Protein AF-A0A919K7B3-F1 (afdb_monomer_lite)

Structure (mmCIF, N/CA/C/O backbone):
data_AF-A0A919K7B3-F1
#
_entry.id   AF-A0A919K7B3-F1
#
loop_
_atom_site.group_PDB
_atom_site.id
_atom_site.type_symbol
_atom_site.label_atom_id
_atom_site.label_alt_id
_atom_site.label_comp_id
_atom_site.label_asym_id
_atom_site.label_entity_id
_atom_site.label_seq_id
_atom_site.pdbx_PDB_ins_code
_atom_site.Cartn_x
_atom_site.Cartn_y
_atom_site.Cartn_z
_atom_site.occupancy
_atom_site.B_iso_or_equiv
_atom_site.auth_seq_id
_atom_site.auth_comp_id
_atom_site.auth_asym_id
_atom_site.auth_atom_id
_atom_site.pdbx_PDB_model_num
ATOM 1 N N . MET A 1 1 ? 78.708 36.510 -20.361 1.00 40.88 1 MET A N 1
ATOM 2 C CA . MET A 1 1 ? 78.009 37.624 -19.677 1.00 40.88 1 MET A CA 1
ATOM 3 C C . MET A 1 1 ? 76.515 37.441 -19.948 1.00 40.88 1 MET A C 1
ATOM 5 O O . MET A 1 1 ? 76.192 37.195 -21.097 1.00 40.88 1 MET A O 1
ATOM 9 N N . GLN A 1 2 ? 75.713 37.100 -18.925 1.00 41.56 2 GLN A N 1
ATOM 10 C CA . GLN A 1 2 ? 74.780 38.003 -18.194 1.00 41.56 2 GLN A CA 1
ATOM 11 C C . GLN A 1 2 ? 73.689 38.627 -19.090 1.00 41.56 2 GLN A C 1
ATOM 13 O O . GLN A 1 2 ? 74.030 39.105 -20.158 1.00 41.56 2 GLN A O 1
ATOM 18 N N . GLN A 1 3 ? 72.416 38.822 -18.726 1.00 38.31 3 GLN A N 1
ATOM 19 C CA . GLN A 1 3 ? 71.429 38.284 -17.773 1.00 38.31 3 GLN A CA 1
ATOM 20 C C . GLN A 1 3 ? 70.134 39.107 -18.049 1.00 38.31 3 GLN A C 1
ATOM 22 O O . GLN A 1 3 ? 70.239 40.317 -18.228 1.00 38.31 3 GLN A O 1
ATOM 27 N N . GLY A 1 4 ? 68.943 38.486 -18.005 1.00 38.19 4 GLY A N 1
ATOM 28 C CA . GLY A 1 4 ? 67.636 39.127 -17.707 1.00 38.19 4 GLY A CA 1
ATOM 29 C C . GLY A 1 4 ? 66.794 39.712 -18.870 1.00 38.19 4 GLY A C 1
ATOM 30 O O . GLY A 1 4 ? 67.357 39.963 -19.933 1.00 38.19 4 GLY A O 1
ATOM 31 N N . PRO A 1 5 ? 65.470 39.993 -18.685 1.00 51.78 5 PRO A N 1
ATOM 32 C CA . PRO A 1 5 ? 64.662 39.870 -17.453 1.00 51.78 5 PRO A CA 1
ATOM 33 C C . PRO A 1 5 ? 63.239 39.228 -17.568 1.00 51.78 5 PRO A C 1
ATOM 35 O O . PRO A 1 5 ? 62.550 39.312 -18.577 1.00 51.78 5 PRO A O 1
ATOM 38 N N . SER A 1 6 ? 62.808 38.655 -16.434 1.00 47.25 6 SER A N 1
ATOM 39 C CA . SER A 1 6 ? 61.529 38.798 -15.689 1.00 47.25 6 SER A CA 1
ATOM 40 C C . SER A 1 6 ? 60.127 38.741 -16.335 1.00 47.25 6 SER A C 1
ATOM 42 O O . SER A 1 6 ? 59.770 39.593 -17.143 1.00 47.25 6 SER A O 1
ATOM 44 N N . LYS A 1 7 ? 59.274 37.874 -15.741 1.00 47.97 7 LYS A N 1
ATOM 45 C CA . LYS A 1 7 ? 57.832 37.991 -15.339 1.00 47.97 7 LYS A CA 1
ATOM 46 C C . LYS A 1 7 ? 57.192 36.591 -15.463 1.00 47.97 7 LYS A C 1
ATOM 48 O O . LYS A 1 7 ? 57.421 35.926 -16.454 1.00 47.97 7 LYS A O 1
ATOM 53 N N . GLY A 1 8 ? 56.386 36.026 -14.569 1.00 37.88 8 GLY A N 1
ATOM 54 C CA . GLY A 1 8 ? 55.745 36.451 -13.334 1.00 37.88 8 GLY A CA 1
ATOM 55 C C . GLY A 1 8 ? 54.476 35.594 -13.143 1.00 37.88 8 GLY A C 1
ATOM 56 O O . GLY A 1 8 ? 53.734 35.406 -14.096 1.00 37.88 8 GLY A O 1
ATOM 57 N N . ARG A 1 9 ? 54.226 35.161 -11.898 1.00 37.16 9 ARG A N 1
ATOM 58 C CA . ARG A 1 9 ? 52.914 34.853 -11.281 1.00 37.16 9 ARG A CA 1
ATOM 59 C C . ARG A 1 9 ? 52.094 33.597 -11.667 1.00 37.16 9 ARG A C 1
ATOM 61 O O . ARG A 1 9 ? 51.521 33.495 -12.738 1.00 37.16 9 ARG A O 1
ATOM 68 N N . SER A 1 10 ? 51.878 32.799 -10.612 1.00 41.25 10 SER A N 1
ATOM 69 C CA . SER A 1 10 ? 50.569 32.372 -10.072 1.00 41.25 10 SER A CA 1
ATOM 70 C C . SER A 1 10 ? 49.738 31.333 -10.825 1.00 41.25 10 SER A C 1
ATOM 72 O O . SER A 1 10 ? 49.188 31.604 -11.884 1.00 41.25 10 SER A O 1
ATOM 74 N N . GLY A 1 11 ? 49.467 30.205 -10.159 1.00 38.62 11 GLY A N 1
ATOM 75 C CA . GLY A 1 11 ? 48.352 29.341 -10.544 1.00 38.62 11 GLY A CA 1
ATOM 76 C C . GLY A 1 11 ? 48.370 27.962 -9.903 1.00 38.62 11 GLY A C 1
ATOM 77 O O . GLY A 1 11 ? 48.447 26.966 -10.612 1.00 38.62 11 GLY A O 1
ATOM 78 N N . GLY A 1 12 ? 48.289 27.890 -8.572 1.00 43.59 12 GLY A N 1
ATOM 79 C CA . GLY A 1 12 ? 47.953 26.642 -7.893 1.00 43.59 12 GLY A CA 1
ATOM 80 C C . GLY A 1 12 ? 46.571 26.166 -8.345 1.00 43.59 12 GLY A C 1
ATOM 81 O O . GLY A 1 12 ? 45.570 26.827 -8.079 1.00 43.59 12 GLY A O 1
ATOM 82 N N . ARG A 1 13 ? 46.514 25.029 -9.040 1.00 44.53 13 ARG A N 1
ATOM 83 C CA . ARG A 1 13 ? 45.272 24.299 -9.303 1.00 44.53 13 ARG A CA 1
ATOM 84 C C . ARG A 1 13 ? 45.165 23.150 -8.313 1.00 44.53 13 ARG A C 1
ATOM 86 O O . ARG A 1 13 ? 45.578 22.031 -8.589 1.00 44.53 13 ARG A O 1
ATOM 93 N N . ALA A 1 14 ? 44.575 23.451 -7.162 1.00 48.09 14 ALA A N 1
ATOM 94 C CA . ALA A 1 14 ? 43.790 22.467 -6.441 1.00 48.09 14 ALA A CA 1
ATOM 95 C C . ALA A 1 14 ? 42.509 22.247 -7.254 1.00 48.09 14 ALA A C 1
ATOM 97 O O . ALA A 1 14 ? 41.650 23.124 -7.305 1.00 48.09 14 ALA A O 1
ATOM 98 N N . HIS A 1 15 ? 42.394 21.105 -7.926 1.00 42.53 15 HIS A N 1
ATOM 99 C CA . HIS A 1 15 ? 41.097 20.620 -8.377 1.00 42.53 15 HIS A CA 1
ATOM 100 C C . HIS A 1 15 ? 40.715 19.457 -7.475 1.00 42.53 15 HIS A C 1
ATOM 102 O O . HIS A 1 15 ? 41.150 18.324 -7.656 1.00 42.53 15 HIS A O 1
ATOM 108 N N . GLY A 1 16 ? 39.935 19.798 -6.448 1.00 47.09 16 GLY A N 1
ATOM 109 C CA . GLY A 1 16 ? 39.172 18.839 -5.676 1.00 47.09 16 GLY A CA 1
ATOM 110 C C . GLY A 1 16 ? 38.172 18.162 -6.600 1.00 47.09 16 GLY A C 1
ATOM 111 O O . GLY A 1 16 ? 37.228 18.784 -7.085 1.00 47.09 16 GLY A O 1
ATOM 112 N N . GLU A 1 17 ? 38.390 16.880 -6.837 1.00 43.09 17 GLU A N 1
ATOM 113 C CA . GLU A 1 17 ? 37.439 16.018 -7.515 1.00 43.09 17 GLU A CA 1
ATOM 114 C C . GLU A 1 17 ? 36.476 15.457 -6.459 1.00 43.09 17 GLU A C 1
ATOM 116 O O . GLU A 1 17 ? 36.575 14.323 -5.997 1.00 43.09 17 GLU A O 1
ATOM 121 N N . MET A 1 18 ? 35.543 16.304 -6.011 1.00 48.19 18 MET A N 1
ATOM 122 C CA . MET A 1 18 ? 34.370 15.860 -5.257 1.00 48.19 18 MET A CA 1
ATOM 123 C C . MET A 1 18 ? 33.391 15.209 -6.238 1.00 48.19 18 MET A C 1
ATOM 125 O O . MET A 1 18 ? 32.455 15.841 -6.731 1.00 48.19 18 MET A O 1
ATOM 129 N N . SER A 1 19 ? 33.633 13.938 -6.550 1.00 46.91 19 SER A N 1
ATOM 130 C CA . SER A 1 19 ? 32.758 13.142 -7.406 1.00 46.91 19 SER A CA 1
ATOM 131 C C . SER A 1 19 ? 31.456 12.782 -6.671 1.00 46.91 19 SER A C 1
ATOM 133 O O . SER A 1 19 ? 31.396 11.888 -5.833 1.00 46.91 19 SER A O 1
ATOM 135 N N . ASN A 1 20 ? 30.406 13.536 -7.009 1.00 44.25 20 ASN A N 1
ATOM 136 C CA . ASN A 1 20 ? 29.007 13.114 -7.140 1.00 44.25 20 ASN A CA 1
ATOM 137 C C . ASN A 1 20 ? 28.289 12.473 -5.940 1.00 44.25 20 ASN A C 1
ATOM 139 O O . ASN A 1 20 ? 27.697 11.399 -6.037 1.00 44.25 20 ASN A O 1
ATOM 143 N N . ASN A 1 21 ? 28.143 13.244 -4.861 1.00 47.88 21 ASN A N 1
ATOM 144 C CA . ASN A 1 21 ? 27.090 13.024 -3.867 1.00 47.88 21 ASN A CA 1
ATOM 145 C C . ASN A 1 21 ? 25.762 13.709 -4.279 1.00 47.88 21 ASN A C 1
ATOM 147 O O . ASN A 1 21 ? 25.389 14.748 -3.734 1.00 47.88 21 ASN A O 1
ATOM 151 N N . ARG A 1 22 ? 25.045 13.175 -5.282 1.00 49.06 22 ARG A N 1
ATOM 152 C CA . ARG A 1 22 ? 23.691 13.653 -5.657 1.00 49.06 22 ARG A CA 1
ATOM 153 C C . ARG A 1 22 ? 22.737 12.520 -6.042 1.00 49.06 22 ARG A C 1
ATOM 155 O O . ARG A 1 22 ? 22.184 12.493 -7.135 1.00 49.06 22 ARG A O 1
ATOM 162 N N . ARG A 1 23 ? 22.455 11.626 -5.097 1.00 50.31 23 ARG A N 1
ATOM 163 C CA . ARG A 1 23 ? 21.133 10.984 -5.014 1.00 50.31 23 ARG A CA 1
ATOM 164 C C . ARG A 1 23 ? 20.356 11.698 -3.915 1.00 50.31 23 ARG A C 1
ATOM 166 O O . ARG A 1 23 ? 20.293 11.222 -2.791 1.00 50.31 23 ARG A O 1
ATOM 173 N N . ARG A 1 24 ? 19.841 12.895 -4.216 1.00 49.19 24 ARG A N 1
ATOM 174 C CA . ARG A 1 24 ? 18.899 13.572 -3.315 1.00 49.19 24 ARG A CA 1
ATOM 175 C C . ARG A 1 24 ? 17.676 12.666 -3.185 1.00 49.19 24 ARG A C 1
ATOM 177 O O . ARG A 1 24 ? 17.024 12.381 -4.184 1.00 49.19 24 ARG A O 1
ATOM 184 N N . SER A 1 25 ? 17.407 12.181 -1.979 1.00 50.59 25 SER A N 1
ATOM 185 C CA . SER A 1 25 ? 16.222 11.391 -1.660 1.00 50.59 25 SER A CA 1
ATOM 186 C C . SER A 1 25 ? 14.976 12.223 -1.975 1.00 50.59 25 SER A C 1
ATOM 188 O O . SER A 1 25 ? 14.651 13.161 -1.252 1.00 50.59 25 SER A O 1
ATOM 190 N N . HIS A 1 26 ? 14.289 11.910 -3.076 1.00 52.28 26 HIS A N 1
ATOM 191 C CA . HIS A 1 26 ? 13.095 12.634 -3.535 1.00 52.28 26 HIS A CA 1
ATOM 192 C C . HIS A 1 26 ? 11.878 12.461 -2.605 1.00 52.28 26 HIS A C 1
ATOM 194 O O . HIS A 1 26 ? 10.833 13.054 -2.852 1.00 52.28 26 HIS A O 1
ATOM 200 N N . ALA A 1 27 ? 11.999 11.678 -1.529 1.00 57.03 27 ALA A N 1
ATOM 201 C CA . ALA A 1 27 ? 10.929 11.447 -0.564 1.00 57.03 27 ALA A CA 1
ATOM 202 C C . ALA A 1 27 ? 10.580 12.663 0.312 1.00 57.03 27 ALA A C 1
ATOM 204 O O . ALA A 1 27 ? 9.464 12.730 0.812 1.00 57.03 27 ALA A O 1
ATOM 205 N N . TRP A 1 28 ? 11.482 13.641 0.471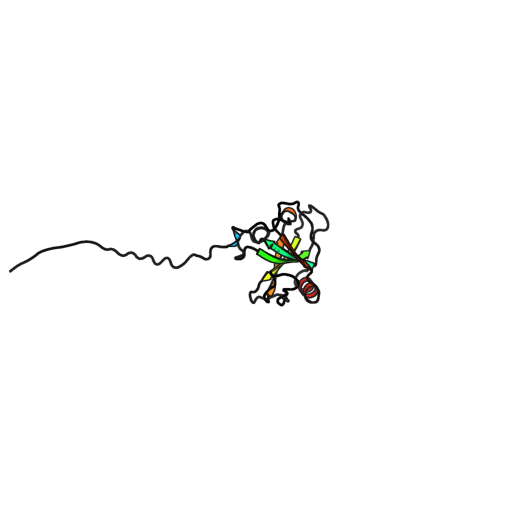 1.00 53.12 28 TRP A N 1
ATOM 206 C CA . TRP A 1 28 ? 11.254 14.802 1.351 1.00 53.12 28 TRP A CA 1
ATOM 207 C C . TRP A 1 28 ? 10.205 15.800 0.836 1.00 53.12 28 TRP A C 1
ATOM 209 O O . TRP A 1 28 ? 9.784 16.676 1.582 1.00 53.12 28 TRP A O 1
ATOM 219 N N . LEU A 1 29 ? 9.772 15.672 -0.421 1.00 59.69 29 LEU A N 1
ATOM 220 C CA . LEU A 1 29 ? 8.757 16.529 -1.039 1.00 59.69 29 LEU A CA 1
ATOM 221 C C . LEU A 1 29 ? 7.585 15.687 -1.548 1.00 59.69 29 LEU A C 1
ATOM 223 O O . LEU A 1 29 ? 7.192 15.788 -2.710 1.00 59.69 29 LEU A O 1
ATOM 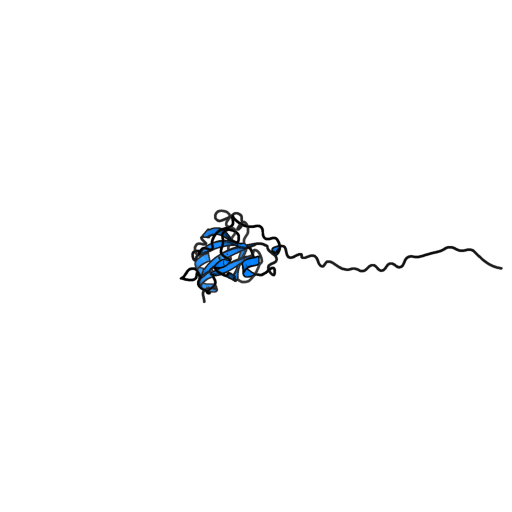227 N N . ALA A 1 30 ? 7.059 14.798 -0.708 1.00 65.06 30 ALA A N 1
ATOM 228 C CA . ALA A 1 30 ? 5.840 14.090 -1.057 1.00 65.06 30 ALA A CA 1
ATOM 229 C C . ALA A 1 30 ? 4.687 15.091 -1.228 1.00 65.06 30 ALA A C 1
ATOM 231 O O . ALA A 1 30 ? 4.353 15.838 -0.311 1.00 65.06 30 ALA A O 1
ATOM 232 N N . THR A 1 31 ? 4.097 15.118 -2.420 1.00 75.88 31 THR A N 1
ATOM 233 C CA . THR A 1 31 ? 2.892 15.902 -2.694 1.00 75.88 31 THR A CA 1
ATOM 234 C C . THR A 1 31 ? 1.697 15.247 -2.005 1.00 75.88 31 THR A C 1
ATOM 236 O O . THR A 1 31 ? 1.550 14.022 -2.076 1.00 75.88 31 THR A O 1
ATOM 239 N N . ALA A 1 32 ? 0.850 16.059 -1.367 1.00 78.50 32 ALA A N 1
ATOM 240 C CA . ALA A 1 32 ? -0.416 15.601 -0.805 1.00 78.50 32 ALA A CA 1
ATOM 241 C C . ALA A 1 32 ? -1.246 14.883 -1.881 1.00 78.50 32 ALA A C 1
ATOM 243 O O . ALA A 1 32 ? -1.291 15.308 -3.037 1.00 78.50 32 ALA A O 1
ATOM 244 N N . LYS A 1 33 ? -1.863 13.762 -1.507 1.00 85.50 33 LYS A N 1
ATOM 245 C CA . LYS A 1 33 ? -2.628 12.910 -2.430 1.00 85.50 33 LYS A CA 1
ATOM 246 C C . LYS A 1 33 ? -4.101 13.283 -2.548 1.00 85.50 33 LYS A C 1
ATOM 248 O O . LYS A 1 33 ? -4.737 12.915 -3.530 1.00 85.50 33 LYS A O 1
ATOM 253 N N . GLY A 1 34 ? -4.614 14.009 -1.569 1.00 80.31 34 GLY A N 1
ATOM 254 C CA . GLY A 1 34 ? -5.984 14.484 -1.487 1.00 80.31 34 GLY A CA 1
ATOM 255 C C . GLY A 1 34 ? -6.075 15.630 -0.489 1.00 80.31 34 GLY A C 1
ATOM 256 O O . GLY A 1 34 ? -5.068 16.014 0.113 1.00 80.31 34 GLY A O 1
ATOM 257 N N . GLU A 1 35 ? -7.282 16.161 -0.325 1.00 83.62 35 GLU A N 1
ATOM 258 C CA . GLU A 1 35 ? -7.557 17.189 0.675 1.00 83.62 35 GLU A CA 1
ATOM 259 C C . GLU A 1 35 ? -7.261 16.670 2.093 1.00 83.62 35 GLU A C 1
ATOM 261 O O . GLU A 1 35 ? -7.431 15.470 2.357 1.00 83.62 35 GLU A O 1
ATOM 266 N N . PRO A 1 36 ? -6.841 17.548 3.018 1.00 89.06 36 PRO A N 1
ATOM 267 C CA . PRO A 1 36 ? -6.734 17.198 4.426 1.00 89.06 36 PRO A CA 1
ATOM 268 C C . PRO A 1 36 ? -8.049 16.595 4.926 1.00 89.06 36 PRO A C 1
ATOM 270 O O . PRO A 1 36 ? -9.134 17.112 4.659 1.00 89.06 36 PRO A O 1
ATOM 273 N N . GLY A 1 37 ? -7.954 15.489 5.656 1.00 91.06 37 GLY A N 1
ATOM 274 C CA . GLY A 1 37 ? -9.122 14.746 6.112 1.00 91.06 37 GLY A CA 1
ATOM 275 C C . GLY A 1 37 ? -8.821 13.893 7.332 1.00 91.06 37 GLY A C 1
ATOM 276 O O . GLY A 1 37 ? -7.662 13.695 7.708 1.00 91.06 37 GLY A O 1
ATOM 277 N N . GLU A 1 38 ? -9.881 13.394 7.959 1.00 93.25 38 GLU A N 1
ATOM 278 C CA . GLU A 1 38 ? -9.768 12.545 9.141 1.00 93.25 38 GLU A CA 1
ATOM 279 C C . GLU A 1 38 ? -9.131 11.181 8.805 1.00 93.25 38 GLU A C 1
ATOM 281 O O . GLU A 1 38 ? -9.266 10.685 7.678 1.00 93.25 38 GLU A O 1
ATOM 286 N N . PRO A 1 39 ? -8.422 10.558 9.767 1.00 94.56 39 PRO A N 1
ATOM 287 C CA . PRO A 1 39 ? -8.000 9.168 9.650 1.00 94.56 39 PRO A CA 1
ATOM 288 C C . PRO A 1 39 ? -9.175 8.232 9.382 1.00 94.56 39 PRO A C 1
ATOM 290 O O . PRO A 1 39 ? -10.259 8.406 9.935 1.00 94.56 39 PRO A O 1
ATOM 293 N N . PHE A 1 40 ? -8.935 7.190 8.593 1.00 95.06 40 PHE A N 1
ATOM 294 C CA . PHE A 1 40 ? -9.926 6.148 8.334 1.00 95.06 40 PHE A CA 1
ATOM 295 C C . PHE A 1 40 ? -9.277 4.764 8.325 1.00 95.06 40 PHE A C 1
ATOM 297 O O . PHE A 1 40 ? -8.067 4.629 8.149 1.00 95.06 40 PHE A O 1
ATOM 304 N N . LEU A 1 41 ? -10.090 3.719 8.491 1.00 96.12 41 LEU A N 1
ATOM 305 C CA . LEU A 1 41 ? -9.627 2.337 8.380 1.00 96.12 41 LEU A CA 1
ATOM 306 C C . LEU A 1 41 ? -9.866 1.809 6.956 1.00 96.12 41 LEU A C 1
ATOM 308 O O . LEU A 1 41 ? -11.005 1.858 6.480 1.00 96.12 41 LEU A O 1
ATOM 312 N N . PRO A 1 42 ? -8.826 1.317 6.258 1.00 97.31 42 PRO A N 1
ATOM 313 C CA . PRO A 1 42 ? -8.995 0.656 4.968 1.00 97.31 42 PRO A CA 1
ATOM 314 C C . PRO A 1 42 ? -9.566 -0.760 5.144 1.00 97.31 42 PRO A C 1
ATOM 316 O O . PRO A 1 42 ? -9.783 -1.229 6.261 1.00 97.31 42 PRO A O 1
ATOM 319 N N . LYS A 1 43 ? -9.778 -1.477 4.037 1.00 97.81 43 LYS A N 1
ATOM 320 C CA . LYS A 1 43 ? -10.091 -2.914 4.046 1.00 97.81 43 LYS A CA 1
ATOM 321 C C . LYS A 1 43 ? -8.895 -3.744 3.588 1.00 97.81 43 LYS A C 1
ATOM 323 O O . LYS A 1 43 ? -8.119 -3.323 2.731 1.00 97.81 43 LYS A O 1
ATOM 328 N N . VAL A 1 44 ? -8.779 -4.960 4.120 1.00 97.88 44 VAL A N 1
ATOM 329 C CA . VAL A 1 44 ? -7.811 -5.954 3.631 1.00 97.88 44 VAL A CA 1
ATOM 330 C C . VAL A 1 44 ? -8.038 -6.206 2.137 1.00 97.88 44 VAL A C 1
ATOM 332 O O . VAL A 1 44 ? -9.174 -6.323 1.680 1.00 97.88 44 VAL A O 1
ATOM 335 N N . GLY A 1 45 ? -6.947 -6.258 1.376 1.00 98.19 45 GLY A N 1
ATOM 336 C CA . GLY A 1 45 ? -6.943 -6.407 -0.077 1.00 98.19 45 GLY A CA 1
ATOM 337 C C . GLY A 1 45 ? -7.066 -5.097 -0.854 1.00 98.19 45 GLY A C 1
ATOM 338 O O . GLY A 1 45 ? -6.824 -5.087 -2.061 1.00 98.19 45 GLY A O 1
ATOM 339 N N . GLU A 1 46 ? -7.382 -3.970 -0.211 1.00 98.56 46 GLU A N 1
ATOM 340 C CA . GLU A 1 46 ? -7.378 -2.683 -0.904 1.00 98.56 46 GLU A CA 1
ATOM 341 C C . GLU A 1 46 ? -5.956 -2.229 -1.245 1.00 98.56 46 GLU A C 1
ATOM 343 O O . GLU A 1 46 ? -5.016 -2.359 -0.458 1.00 98.56 46 GLU A O 1
ATOM 348 N N . LEU A 1 47 ? -5.816 -1.679 -2.450 1.00 98.12 47 LEU A N 1
ATOM 349 C CA . LEU A 1 47 ? -4.580 -1.121 -2.973 1.00 98.12 47 LEU A CA 1
ATOM 350 C C . LEU A 1 47 ? -4.601 0.393 -2.869 1.00 98.12 47 LEU A C 1
ATOM 352 O O . LEU A 1 47 ? -5.553 1.048 -3.297 1.00 98.12 47 LEU A O 1
ATOM 356 N N . TYR A 1 48 ? -3.492 0.944 -2.397 1.00 98.44 48 TYR A N 1
ATOM 357 C CA . TYR A 1 48 ? -3.289 2.375 -2.259 1.00 98.44 48 TYR A CA 1
ATOM 358 C C . TYR A 1 48 ? -1.953 2.794 -2.852 1.00 98.44 48 TYR A C 1
ATOM 360 O O . TYR A 1 48 ? -0.976 2.055 -2.801 1.00 98.44 48 TYR A O 1
ATOM 368 N N . LEU A 1 49 ? -1.888 4.011 -3.381 1.00 97.50 49 LEU A N 1
ATOM 369 C CA . LEU A 1 49 ? -0.637 4.729 -3.543 1.00 97.50 49 LEU A CA 1
ATOM 370 C C . LEU A 1 49 ? -0.364 5.441 -2.222 1.00 97.50 49 LEU A C 1
ATOM 372 O O . LEU A 1 49 ? -1.094 6.360 -1.859 1.00 97.50 49 LEU A O 1
ATOM 376 N N . ILE A 1 50 ? 0.680 5.020 -1.520 1.00 97.12 50 ILE A N 1
ATOM 377 C CA . ILE A 1 50 ? 0.998 5.438 -0.155 1.00 97.12 50 ILE A CA 1
ATOM 378 C C . ILE A 1 50 ? 2.222 6.342 -0.207 1.00 97.12 50 ILE A C 1
ATOM 380 O O . ILE A 1 50 ? 3.226 5.994 -0.835 1.00 97.12 50 ILE A O 1
ATOM 384 N N . THR A 1 51 ? 2.147 7.510 0.419 1.00 95.88 51 THR A N 1
ATOM 385 C CA . THR A 1 51 ? 3.307 8.382 0.605 1.00 95.88 51 THR A CA 1
ATOM 386 C C . THR A 1 51 ? 4.361 7.674 1.464 1.00 95.88 51 THR A C 1
ATOM 388 O O . THR A 1 51 ? 4.041 7.078 2.481 1.00 95.88 51 THR A O 1
ATOM 391 N N . THR A 1 52 ? 5.637 7.706 1.083 1.00 94.81 52 THR A N 1
ATOM 392 C CA . THR A 1 52 ? 6.669 6.940 1.811 1.00 94.81 52 THR A CA 1
ATOM 393 C C . THR A 1 52 ? 7.105 7.582 3.123 1.00 94.81 52 THR A C 1
ATOM 395 O O . THR A 1 52 ? 7.675 6.902 3.974 1.00 94.81 52 THR A O 1
ATOM 398 N N . THR A 1 53 ? 6.828 8.869 3.340 1.00 92.94 53 THR A N 1
ATOM 399 C CA . THR A 1 53 ? 7.194 9.555 4.589 1.00 92.94 53 THR A CA 1
A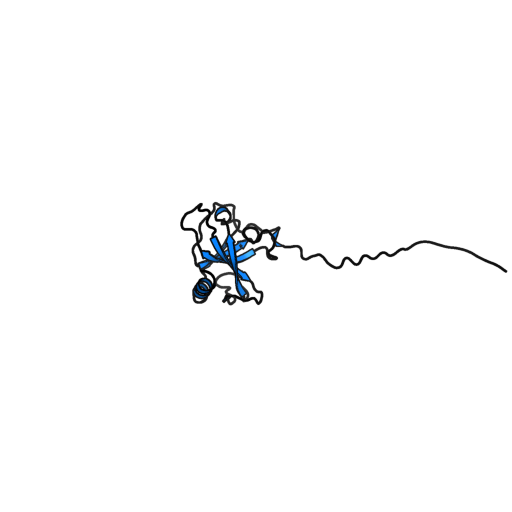TOM 400 C C . THR A 1 53 ? 6.475 8.978 5.808 1.00 92.94 53 THR A C 1
ATOM 402 O O . THR A 1 53 ? 7.058 8.997 6.885 1.00 92.94 53 THR A O 1
ATOM 405 N N . ILE A 1 54 ? 5.286 8.386 5.639 1.00 92.94 54 ILE A N 1
ATOM 406 C CA . ILE A 1 54 ? 4.495 7.808 6.739 1.00 92.94 54 ILE A CA 1
ATOM 407 C C . ILE A 1 54 ? 4.939 6.401 7.177 1.00 92.94 54 ILE A C 1
ATOM 409 O O . ILE A 1 54 ? 4.401 5.888 8.151 1.00 92.94 54 ILE A O 1
ATOM 413 N N . PHE A 1 55 ? 5.906 5.771 6.493 1.00 92.25 55 PHE A N 1
ATOM 414 C CA . PHE A 1 55 ? 6.437 4.452 6.894 1.00 92.25 55 PHE A CA 1
ATOM 415 C C . PHE A 1 55 ? 7.951 4.267 6.714 1.00 92.25 55 PHE A C 1
ATOM 417 O O . PHE A 1 55 ? 8.530 3.353 7.291 1.00 92.25 55 PHE A O 1
ATOM 424 N N . ALA A 1 56 ? 8.615 5.098 5.908 1.00 89.00 56 ALA A N 1
ATOM 425 C CA . ALA A 1 56 ? 10.051 4.998 5.640 1.00 89.00 56 ALA A CA 1
ATOM 426 C C . ALA A 1 56 ? 10.851 6.212 6.133 1.00 89.00 56 ALA A C 1
ATOM 428 O O . ALA A 1 56 ? 12.075 6.198 6.019 1.00 89.00 56 ALA A O 1
ATOM 429 N N . LEU A 1 57 ? 10.188 7.265 6.637 1.00 82.44 57 LEU A N 1
ATOM 430 C CA . LEU A 1 57 ? 10.818 8.466 7.212 1.00 82.44 57 LEU A CA 1
ATOM 431 C C . LEU A 1 57 ? 11.962 9.047 6.346 1.00 82.44 57 LEU A C 1
ATOM 433 O O . LEU A 1 57 ? 13.000 9.464 6.848 1.00 82.44 57 LEU A O 1
ATOM 437 N N . GLY A 1 58 ? 11.789 9.045 5.019 1.00 75.88 58 GLY A N 1
ATOM 438 C CA . GLY A 1 58 ? 12.767 9.590 4.065 1.00 75.88 58 GLY A CA 1
ATOM 439 C C . GLY A 1 58 ? 13.864 8.623 3.594 1.00 75.88 58 GLY A C 1
ATOM 440 O O . GLY A 1 58 ? 14.677 9.008 2.751 1.00 75.88 58 GLY A O 1
ATOM 441 N N . ASN A 1 59 ? 13.868 7.373 4.070 1.00 84.38 59 ASN A N 1
ATOM 442 C CA . ASN A 1 59 ? 14.817 6.341 3.636 1.00 84.38 59 ASN A CA 1
ATOM 443 C C . ASN A 1 59 ? 14.410 5.647 2.325 1.00 84.38 59 ASN A C 1
ATOM 445 O O . ASN A 1 59 ? 15.251 5.029 1.668 1.00 84.38 59 ASN A O 1
ATOM 449 N N . ASP A 1 60 ? 13.142 5.750 1.913 1.00 86.56 60 ASP A N 1
ATOM 450 C CA . ASP A 1 60 ? 12.719 5.255 0.601 1.00 86.56 60 ASP A CA 1
ATOM 451 C C . ASP A 1 60 ? 13.130 6.260 -0.495 1.00 86.56 60 ASP A C 1
ATOM 453 O O . ASP A 1 60 ? 12.869 7.457 -0.372 1.00 86.56 60 ASP A O 1
ATOM 457 N N . PRO A 1 61 ? 13.767 5.816 -1.594 1.00 86.31 61 PRO A N 1
ATOM 458 C CA . PRO A 1 61 ? 14.142 6.710 -2.689 1.00 86.31 61 PRO A CA 1
ATOM 459 C C . PRO A 1 61 ? 12.948 7.272 -3.485 1.00 86.31 61 PRO A C 1
ATOM 461 O O . PRO A 1 61 ? 13.114 8.252 -4.210 1.00 86.31 61 PRO A O 1
ATOM 464 N N . GLY A 1 62 ? 11.774 6.643 -3.412 1.00 87.94 62 GLY A N 1
ATOM 465 C CA . GLY A 1 62 ? 10.536 7.097 -4.037 1.00 87.94 62 GLY A CA 1
ATOM 466 C C . GLY A 1 62 ? 9.667 7.879 -3.055 1.00 87.94 62 GLY A C 1
ATOM 467 O O . GLY A 1 62 ? 9.599 7.542 -1.880 1.00 87.94 62 GLY A O 1
ATOM 468 N N . ALA A 1 63 ? 8.959 8.899 -3.542 1.00 91.12 63 ALA A N 1
ATOM 469 C CA . ALA A 1 63 ? 8.012 9.670 -2.729 1.00 91.12 63 ALA A CA 1
ATOM 470 C C . ALA A 1 63 ? 6.718 8.900 -2.418 1.00 91.12 63 ALA A C 1
ATOM 472 O O . ALA A 1 63 ? 5.981 9.240 -1.493 1.00 91.12 63 ALA A O 1
ATOM 473 N N . SER A 1 64 ? 6.395 7.871 -3.206 1.00 94.69 64 SER A N 1
ATOM 474 C CA . SER A 1 64 ? 5.219 7.031 -2.985 1.00 94.69 64 SER A CA 1
ATOM 475 C C . SER A 1 64 ? 5.415 5.617 -3.514 1.00 94.69 64 SER A C 1
ATOM 477 O O . SER A 1 64 ? 6.186 5.396 -4.452 1.00 94.69 64 SER A O 1
ATOM 479 N N . ARG A 1 65 ? 4.680 4.665 -2.938 1.00 95.88 65 ARG A N 1
ATOM 480 C CA . ARG A 1 65 ? 4.660 3.259 -3.352 1.00 95.88 65 ARG A CA 1
ATOM 481 C C . ARG A 1 65 ? 3.221 2.766 -3.467 1.00 95.88 65 ARG A C 1
ATOM 483 O O . ARG A 1 65 ? 2.428 3.065 -2.577 1.00 95.88 65 ARG A O 1
ATOM 490 N N . PRO A 1 66 ? 2.861 2.007 -4.515 1.00 97.81 66 PRO A N 1
ATOM 491 C CA . PRO A 1 66 ? 1.662 1.188 -4.457 1.00 97.81 66 PRO A CA 1
ATOM 492 C C . PRO A 1 66 ? 1.825 0.161 -3.331 1.00 97.81 66 PRO A C 1
ATOM 494 O O . PRO A 1 66 ? 2.907 -0.406 -3.188 1.00 97.81 66 PRO A O 1
ATOM 497 N N . GLY A 1 67 ? 0.791 -0.087 -2.542 1.00 98.06 67 GLY A N 1
ATOM 498 C CA . GLY A 1 67 ? 0.813 -1.076 -1.472 1.00 98.06 67 GLY A CA 1
ATOM 499 C C . GLY A 1 67 ? -0.567 -1.657 -1.229 1.00 98.06 67 GLY A C 1
ATOM 500 O O . GLY A 1 67 ? -1.567 -0.957 -1.387 1.00 98.06 67 GLY A O 1
ATOM 501 N N . VAL A 1 68 ? -0.607 -2.946 -0.901 1.00 98.56 68 VAL A N 1
ATOM 502 C CA . VAL A 1 68 ? -1.838 -3.664 -0.554 1.00 98.56 68 VAL A CA 1
ATOM 503 C C . VAL A 1 68 ? -1.941 -3.797 0.955 1.00 98.56 68 VAL A C 1
ATOM 505 O O . VAL A 1 68 ? -0.959 -4.139 1.613 1.00 98.56 68 VAL A O 1
ATOM 508 N N . VAL A 1 69 ? -3.121 -3.514 1.493 1.00 98.56 69 VAL A N 1
ATOM 509 C CA . VAL A 1 69 ? -3.430 -3.669 2.916 1.00 98.56 69 VAL A CA 1
ATOM 510 C C . VAL A 1 69 ? -3.631 -5.147 3.228 1.00 98.56 69 VAL A C 1
ATOM 512 O O . VAL A 1 69 ? -4.435 -5.808 2.571 1.00 98.56 69 VAL A O 1
ATOM 515 N N . ILE A 1 70 ? -2.924 -5.665 4.231 1.00 98.19 70 ILE A N 1
ATOM 516 C CA . ILE A 1 70 ? -3.023 -7.075 4.640 1.00 98.19 70 ILE A CA 1
ATOM 517 C C . ILE A 1 70 ? -3.539 -7.255 6.069 1.00 98.19 70 ILE A C 1
ATOM 519 O O . ILE A 1 70 ? -4.160 -8.274 6.353 1.00 98.19 70 ILE A O 1
ATOM 523 N N . VAL A 1 71 ? -3.359 -6.256 6.937 1.00 97.44 71 VAL A N 1
ATOM 524 C CA . VAL A 1 71 ? -3.894 -6.252 8.304 1.00 97.44 71 VAL A CA 1
ATOM 525 C C . VAL A 1 71 ? -4.468 -4.879 8.610 1.00 97.44 71 VAL A C 1
ATOM 527 O O . VAL A 1 71 ? -3.849 -3.851 8.326 1.00 97.44 71 VAL A O 1
ATOM 530 N N . VAL A 1 72 ? -5.660 -4.876 9.205 1.00 97.00 72 VAL A N 1
ATOM 531 C CA . VAL A 1 72 ? -6.341 -3.675 9.687 1.00 97.00 72 VAL A CA 1
ATOM 532 C C . VAL A 1 72 ? -6.733 -3.909 11.146 1.00 97.00 72 VAL A C 1
ATOM 534 O O . VAL A 1 72 ? -7.351 -4.933 11.443 1.00 97.00 72 VAL A O 1
ATOM 537 N N . PRO A 1 73 ? -6.389 -2.995 12.062 1.00 94.31 73 PRO A N 1
ATOM 538 C CA . PRO A 1 73 ? -6.839 -3.053 13.447 1.00 94.31 73 PRO A CA 1
ATOM 539 C C . PRO A 1 73 ? -8.369 -3.072 13.544 1.00 94.31 73 PRO A C 1
ATOM 541 O O . PRO A 1 73 ? -9.047 -2.356 12.811 1.00 94.31 73 PRO A O 1
ATOM 544 N N . ALA A 1 74 ? -8.911 -3.869 14.466 1.00 90.38 74 ALA A N 1
ATOM 545 C CA . ALA A 1 74 ? -10.361 -4.025 14.619 1.00 90.38 74 ALA A CA 1
ATOM 546 C C . ALA A 1 74 ? -11.063 -2.745 15.107 1.00 90.38 74 ALA A C 1
ATOM 548 O O . ALA A 1 74 ? -12.231 -2.524 14.795 1.00 90.38 74 ALA A O 1
ATOM 549 N N . GLU A 1 75 ? -10.352 -1.907 15.864 1.00 90.31 75 GLU A N 1
ATOM 550 C CA . GLU A 1 75 ? -10.906 -0.717 16.506 1.00 90.31 75 GLU A CA 1
ATOM 551 C C . GLU A 1 75 ? -10.213 0.562 16.011 1.00 90.31 75 GLU A C 1
ATOM 553 O O . GLU A 1 75 ? -8.974 0.643 16.050 1.00 90.31 75 GLU A O 1
ATOM 558 N N . PRO A 1 76 ? -10.988 1.585 15.597 1.00 87.31 76 PRO A N 1
ATOM 559 C CA . PRO A 1 76 ? -10.456 2.913 15.320 1.00 87.31 76 PRO A CA 1
ATOM 560 C C . PRO A 1 76 ? -9.739 3.493 16.544 1.00 87.31 76 PRO A C 1
ATOM 562 O O . PRO A 1 76 ? -10.260 3.452 17.656 1.00 87.31 76 PRO A O 1
ATOM 565 N N . GLY A 1 77 ? -8.547 4.055 16.344 1.00 82.88 77 GLY A N 1
ATOM 566 C CA . GLY A 1 77 ? -7.760 4.663 17.425 1.00 82.88 77 GLY A CA 1
ATOM 567 C C . GLY A 1 77 ? -6.953 3.662 18.255 1.00 82.88 77 GLY A C 1
ATOM 568 O O . GLY A 1 77 ? -6.285 4.052 19.215 1.00 82.88 77 GLY A O 1
ATOM 569 N N . SER A 1 78 ? -6.968 2.381 17.878 1.00 89.88 78 SER A N 1
ATOM 570 C CA . SER A 1 78 ? -6.054 1.395 18.445 1.00 89.88 78 SER A CA 1
ATOM 571 C C . SER A 1 78 ? -4.586 1.762 18.170 1.00 89.88 78 SER A C 1
ATOM 573 O O . SER A 1 78 ? -4.246 2.413 17.184 1.00 89.88 78 SER A O 1
ATOM 575 N N . ARG A 1 79 ? -3.687 1.320 19.055 1.00 89.75 79 ARG A N 1
ATOM 576 C CA . ARG A 1 79 ? -2.235 1.490 18.876 1.00 89.75 79 ARG A CA 1
ATOM 577 C C . ARG A 1 79 ? -1.641 0.509 17.867 1.00 89.75 79 ARG A C 1
ATOM 579 O O . ARG A 1 79 ? -0.485 0.668 17.489 1.00 89.75 79 ARG A O 1
ATOM 586 N N . PHE A 1 80 ? -2.400 -0.510 17.457 1.00 94.00 80 PHE A N 1
ATOM 587 C CA . PHE A 1 80 ? -1.945 -1.440 16.430 1.00 94.00 80 PHE A CA 1
ATOM 588 C C . PHE A 1 80 ? -1.882 -0.729 15.069 1.00 94.00 80 PHE A C 1
ATOM 590 O O . PHE A 1 80 ? -2.814 0.011 14.734 1.00 94.00 80 PHE A O 1
ATOM 597 N N . PRO A 1 81 ? -0.799 -0.916 14.295 1.00 96.31 81 PRO A N 1
ATOM 598 C CA . PRO A 1 81 ? -0.648 -0.289 12.990 1.00 96.31 81 PRO A CA 1
ATOM 599 C C . PRO A 1 81 ? -1.490 -0.996 11.921 1.00 96.31 81 PRO A C 1
ATOM 601 O O . PRO A 1 81 ? -1.916 -2.138 12.081 1.00 96.31 81 PRO A O 1
ATOM 604 N N . ILE A 1 82 ? -1.687 -0.313 10.798 1.00 97.62 82 ILE A N 1
ATOM 605 C CA . ILE A 1 82 ? -2.124 -0.925 9.542 1.00 97.62 82 ILE A CA 1
ATOM 606 C C . ILE A 1 82 ? -0.895 -1.552 8.889 1.00 97.62 82 ILE A C 1
ATOM 608 O O . ILE A 1 82 ? 0.134 -0.886 8.741 1.00 97.62 82 ILE A O 1
ATOM 612 N N . GLU A 1 83 ? -1.001 -2.807 8.464 1.00 98.06 83 GLU A N 1
ATOM 613 C CA . GLU A 1 83 ? 0.088 -3.476 7.757 1.00 98.06 83 GLU A CA 1
ATOM 614 C C . GLU A 1 83 ? -0.170 -3.510 6.256 1.00 98.06 83 GLU A C 1
ATOM 616 O O . GLU A 1 83 ? -1.240 -3.901 5.778 1.00 98.06 83 GLU A O 1
ATOM 621 N N . VAL A 1 84 ? 0.847 -3.096 5.508 1.00 98.25 84 VAL A N 1
ATOM 622 C CA . VAL A 1 84 ? 0.813 -2.953 4.056 1.00 98.25 84 VAL A CA 1
ATOM 623 C C . VAL A 1 84 ? 2.046 -3.576 3.429 1.00 98.25 84 VAL A C 1
ATOM 625 O O . VAL A 1 84 ? 3.173 -3.346 3.871 1.00 98.25 84 VAL A O 1
ATOM 628 N N . VAL A 1 85 ? 1.845 -4.316 2.341 1.00 98.38 85 VAL A N 1
ATOM 629 C CA . VAL A 1 85 ? 2.940 -4.832 1.514 1.00 98.38 85 VAL A CA 1
ATOM 630 C C . VAL A 1 85 ? 3.109 -3.927 0.304 1.00 98.38 85 VAL A C 1
ATOM 632 O O . VAL A 1 85 ? 2.214 -3.811 -0.535 1.00 98.38 85 VAL A O 1
ATOM 635 N N . THR A 1 86 ? 4.263 -3.275 0.202 1.00 98.12 86 THR A N 1
ATOM 636 C CA . THR A 1 86 ? 4.555 -2.331 -0.882 1.00 98.12 86 THR A CA 1
ATOM 637 C C . THR A 1 86 ? 5.088 -3.025 -2.131 1.00 98.12 86 THR A C 1
ATOM 639 O O . THR A 1 86 ? 5.758 -4.063 -2.081 1.00 98.12 86 THR A O 1
ATOM 642 N N . ARG A 1 87 ? 4.776 -2.419 -3.277 1.00 97.69 87 ARG A N 1
ATOM 643 C CA . ARG A 1 87 ? 5.138 -2.863 -4.618 1.00 97.69 87 ARG A CA 1
ATOM 644 C C . ARG A 1 87 ? 6.307 -2.055 -5.166 1.00 97.69 87 ARG A C 1
ATOM 646 O O . ARG A 1 87 ? 6.324 -0.822 -5.120 1.00 97.69 87 ARG A O 1
ATOM 653 N N . THR A 1 88 ? 7.255 -2.748 -5.783 1.00 95.75 88 THR A N 1
ATOM 654 C CA . THR A 1 88 ? 8.408 -2.157 -6.469 1.00 95.75 88 THR A CA 1
ATOM 655 C C . THR A 1 88 ? 8.562 -2.729 -7.873 1.00 95.75 88 THR A C 1
ATOM 657 O O . THR A 1 88 ? 8.221 -3.876 -8.118 1.00 95.75 88 THR A O 1
ATOM 660 N N . SER A 1 89 ? 9.100 -1.950 -8.810 1.00 95.50 89 SER A N 1
ATOM 661 C CA . SER A 1 89 ? 9.470 -2.436 -10.150 1.00 95.50 89 SER A CA 1
ATOM 662 C C . SER A 1 89 ? 10.867 -3.068 -10.195 1.00 95.50 89 SER A C 1
ATOM 664 O O . SER A 1 89 ? 11.327 -3.511 -11.246 1.00 95.50 89 SER A O 1
ATOM 666 N N . ARG A 1 90 ? 11.588 -3.081 -9.066 1.00 94.81 90 ARG A N 1
ATOM 667 C CA . ARG A 1 90 ? 12.902 -3.725 -8.969 1.00 94.81 90 ARG A CA 1
ATOM 668 C C . ARG A 1 90 ? 12.742 -5.242 -8.929 1.00 94.81 90 ARG A C 1
ATOM 670 O O . ARG A 1 90 ? 11.805 -5.756 -8.330 1.00 94.81 90 ARG A O 1
ATOM 677 N N . LYS A 1 91 ? 13.712 -5.954 -9.504 1.00 95.06 91 LYS A N 1
ATOM 678 C CA . LYS A 1 91 ? 13.818 -7.411 -9.375 1.00 95.06 91 LYS A CA 1
ATOM 679 C C . LYS A 1 91 ? 14.302 -7.754 -7.967 1.00 95.06 91 LYS A C 1
ATOM 681 O O . LYS A 1 91 ? 15.491 -7.647 -7.682 1.00 95.06 91 LYS A O 1
ATOM 686 N N . VAL A 1 92 ? 13.369 -8.111 -7.092 1.00 96.88 92 VAL A N 1
ATOM 687 C CA . VAL A 1 92 ? 13.611 -8.509 -5.699 1.00 96.88 92 VAL A CA 1
ATOM 688 C C . VAL A 1 92 ? 12.756 -9.733 -5.358 1.00 96.88 92 VAL A C 1
ATOM 690 O O . VAL A 1 92 ? 11.763 -9.975 -6.046 1.00 96.88 92 VAL A O 1
ATOM 693 N N . PRO A 1 93 ? 13.098 -10.510 -4.318 1.00 97.88 93 PRO A N 1
ATOM 694 C CA . PRO A 1 93 ? 12.222 -11.570 -3.832 1.00 97.88 93 PRO A CA 1
ATOM 695 C C . PRO A 1 93 ? 10.871 -11.011 -3.365 1.00 97.88 93 PRO A C 1
ATOM 697 O O . PRO A 1 93 ? 10.820 -10.017 -2.643 1.00 97.88 93 PRO A O 1
ATOM 700 N N . GLY A 1 94 ? 9.779 -11.669 -3.746 1.00 97.56 94 GLY A N 1
ATOM 701 C CA . GLY A 1 94 ? 8.427 -11.261 -3.369 1.00 97.56 94 GLY A CA 1
ATOM 702 C C . GLY A 1 94 ? 7.369 -11.968 -4.209 1.00 97.56 94 GLY A C 1
ATOM 703 O O . GLY A 1 94 ? 7.652 -13.017 -4.788 1.00 97.56 94 GLY A O 1
ATOM 704 N N . VAL A 1 95 ? 6.168 -11.397 -4.254 1.00 98.31 95 VAL A N 1
ATOM 705 C CA . VAL A 1 95 ? 5.064 -11.860 -5.107 1.00 98.31 95 VAL A CA 1
ATOM 706 C C . VAL A 1 95 ? 5.043 -11.032 -6.385 1.00 98.31 95 VAL A C 1
ATOM 708 O O . VAL A 1 95 ? 4.860 -9.814 -6.335 1.00 98.31 95 VAL A O 1
ATOM 711 N N . SER A 1 96 ? 5.257 -11.682 -7.525 1.00 98.19 96 SER A N 1
ATOM 712 C CA . SER A 1 96 ? 5.233 -11.028 -8.835 1.00 98.19 96 SER A CA 1
ATOM 713 C C . SER A 1 96 ? 3.821 -10.566 -9.185 1.00 98.19 96 SER A C 1
ATOM 715 O O . SER A 1 96 ? 2.862 -11.318 -9.053 1.00 98.19 96 SER A O 1
ATOM 717 N N . HIS A 1 97 ? 3.702 -9.340 -9.682 1.00 97.81 97 HIS A N 1
ATOM 718 C CA . HIS A 1 97 ? 2.443 -8.752 -10.120 1.00 97.81 97 HIS A CA 1
ATOM 719 C C . HIS A 1 97 ? 2.644 -8.045 -11.466 1.00 97.81 97 HIS A C 1
ATOM 721 O O . HIS A 1 97 ? 3.450 -7.102 -11.530 1.00 97.81 97 HIS A O 1
ATOM 727 N N . PRO A 1 98 ? 1.918 -8.438 -12.528 1.00 97.56 98 PRO A N 1
ATOM 728 C CA . PRO A 1 98 ? 2.047 -7.815 -13.841 1.00 97.56 98 PRO A CA 1
ATOM 729 C C . PRO A 1 98 ? 1.615 -6.344 -13.810 1.00 97.56 98 PRO A C 1
ATOM 731 O O . PRO A 1 98 ? 1.056 -5.851 -12.825 1.00 97.56 98 PRO A O 1
ATOM 734 N N . ALA A 1 99 ? 1.900 -5.610 -14.878 1.00 97.38 99 ALA A N 1
ATOM 735 C CA . ALA A 1 99 ? 1.258 -4.324 -15.113 1.00 97.38 99 ALA A CA 1
ATOM 736 C C . ALA A 1 99 ? -0.274 -4.488 -15.159 1.00 97.38 99 ALA A C 1
ATOM 738 O O . ALA A 1 99 ? -0.787 -5.383 -15.828 1.00 97.38 99 ALA A O 1
ATOM 739 N N . ASP A 1 100 ? -1.004 -3.590 -14.498 1.00 96.06 100 ASP A N 1
ATOM 740 C CA . ASP A 1 100 ? -2.464 -3.537 -14.531 1.00 96.06 100 ASP A CA 1
ATOM 741 C C . ASP A 1 100 ? -2.963 -2.089 -14.616 1.00 96.06 100 ASP A C 1
ATOM 743 O O . ASP A 1 100 ? -3.294 -1.430 -13.627 1.00 96.06 100 ASP A O 1
ATOM 747 N N . ARG A 1 101 ? -3.038 -1.591 -15.852 1.00 94.06 101 ARG A N 1
ATOM 748 C CA . ARG A 1 101 ? -3.545 -0.244 -16.145 1.00 94.06 101 ARG A CA 1
ATOM 749 C C . ARG A 1 101 ? -5.054 -0.109 -15.961 1.00 94.06 101 ARG A C 1
ATOM 751 O O . ARG A 1 101 ? -5.528 1.020 -15.882 1.00 94.06 101 ARG A O 1
ATOM 758 N N . LYS A 1 102 ? -5.801 -1.221 -15.933 1.00 92.12 102 LYS A N 1
ATOM 759 C CA . LYS A 1 102 ? -7.248 -1.181 -15.676 1.00 92.12 102 LYS A CA 1
ATOM 760 C C . LYS A 1 102 ? -7.505 -0.824 -14.220 1.00 92.12 102 LYS A C 1
ATOM 762 O O . LYS A 1 102 ? -8.455 -0.105 -13.935 1.00 92.12 102 LYS A O 1
ATOM 767 N N . LEU A 1 103 ? -6.635 -1.299 -13.332 1.00 89.88 103 LEU A N 1
ATOM 768 C CA . LEU A 1 103 ? -6.683 -0.985 -11.915 1.00 89.88 103 LEU A CA 1
ATOM 769 C C . LEU A 1 103 ? -6.160 0.425 -11.631 1.00 89.88 103 LEU A C 1
ATOM 771 O O . LEU A 1 103 ? -6.835 1.215 -10.984 1.0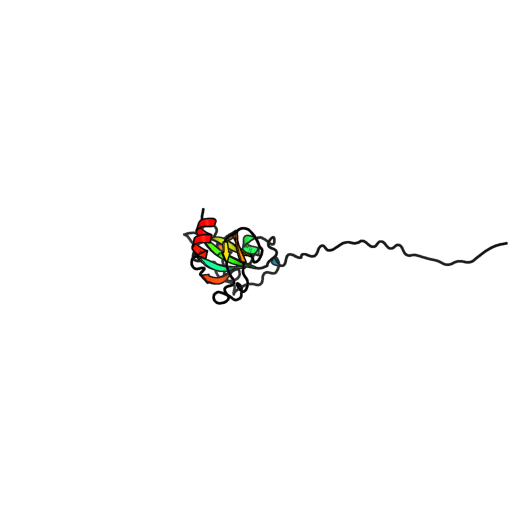0 89.88 103 LEU A O 1
ATOM 775 N N . SER A 1 104 ? -4.973 0.778 -12.136 1.00 93.31 104 SER A N 1
ATOM 776 C CA . SER A 1 104 ? -4.454 2.143 -12.003 1.00 93.31 104 SER A CA 1
ATOM 777 C C . SER A 1 104 ? -3.335 2.459 -12.992 1.00 93.31 104 SER A C 1
ATOM 779 O O . SER A 1 104 ? -2.484 1.621 -13.289 1.00 93.31 104 SER A O 1
ATOM 781 N N . SER A 1 105 ? -3.238 3.726 -13.406 1.00 92.50 105 SER A N 1
ATOM 782 C CA . SER A 1 105 ? -2.076 4.254 -14.135 1.00 92.50 105 SER A CA 1
ATOM 783 C C . SER A 1 105 ? -0.759 4.139 -13.351 1.00 92.50 105 SER A C 1
ATOM 785 O O . SER A 1 105 ? 0.306 4.135 -13.961 1.00 92.50 105 SER A O 1
ATOM 787 N N . HIS A 1 106 ? -0.802 3.982 -12.022 1.00 92.06 106 HIS A N 1
ATOM 788 C CA . HIS A 1 106 ? 0.382 3.756 -11.181 1.00 92.06 106 HIS A CA 1
ATOM 789 C C . HIS A 1 106 ? 0.893 2.306 -11.191 1.00 92.06 106 HIS A C 1
ATOM 791 O O . HIS A 1 106 ? 1.922 2.007 -10.580 1.00 92.06 106 HIS A O 1
ATOM 797 N N . LEU A 1 107 ? 0.186 1.404 -11.875 1.00 94.50 107 LEU A N 1
ATOM 798 C CA . LEU A 1 107 ? 0.555 0.004 -12.075 1.00 94.50 107 LEU A CA 1
ATOM 799 C C . LEU A 1 107 ? 0.857 -0.262 -13.559 1.00 94.50 107 LEU A C 1
ATOM 801 O O . LEU A 1 107 ? 0.549 -1.320 -14.090 1.00 94.50 107 LEU A O 1
ATOM 805 N N . ASP A 1 108 ? 1.475 0.697 -14.248 1.00 95.81 108 ASP A N 1
ATOM 806 C CA . ASP A 1 108 ? 1.747 0.655 -15.691 1.00 95.81 108 ASP A CA 1
ATOM 807 C C . ASP A 1 108 ? 2.871 -0.300 -16.121 1.00 95.81 108 ASP A C 1
ATOM 809 O O . ASP A 1 108 ? 3.073 -0.502 -17.322 1.00 95.81 108 ASP A O 1
ATOM 813 N N . LYS A 1 109 ? 3.600 -0.862 -15.154 1.00 96.31 109 LYS A N 1
ATOM 814 C CA . LYS A 1 109 ? 4.758 -1.744 -15.330 1.00 96.31 109 LYS A CA 1
ATOM 815 C C . LYS A 1 109 ? 4.667 -2.928 -14.392 1.00 96.31 109 LYS A C 1
ATOM 817 O O . LYS A 1 109 ? 4.137 -2.787 -13.287 1.00 96.31 109 LYS A O 1
ATOM 822 N N . ASP A 1 110 ? 5.271 -4.039 -14.793 1.00 97.75 110 ASP A N 1
ATOM 823 C CA . ASP A 1 110 ? 5.484 -5.204 -13.939 1.00 97.75 110 ASP A CA 1
ATOM 824 C C . ASP A 1 110 ? 6.249 -4.830 -12.666 1.00 97.75 110 ASP A C 1
ATOM 826 O O . ASP A 1 110 ? 7.037 -3.877 -12.620 1.00 97.75 110 ASP A O 1
ATOM 830 N N . GLY A 1 111 ? 5.992 -5.580 -11.605 1.00 97.69 111 GLY A N 1
ATOM 831 C CA . GLY A 1 111 ? 6.553 -5.307 -10.298 1.00 97.69 111 GLY A CA 1
ATOM 832 C C . GLY A 1 111 ? 6.351 -6.462 -9.340 1.00 97.69 111 GLY A C 1
ATOM 833 O O . GLY A 1 111 ? 5.832 -7.514 -9.699 1.00 97.69 111 GLY A O 1
ATOM 834 N N . VAL A 1 112 ? 6.799 -6.256 -8.113 1.00 98.38 112 VAL A N 1
ATOM 835 C CA . VAL A 1 112 ? 6.847 -7.269 -7.071 1.00 98.38 112 VAL A CA 1
ATOM 836 C C . VAL A 1 112 ? 6.371 -6.646 -5.767 1.00 98.38 112 VAL A C 1
ATOM 838 O O . VAL A 1 112 ? 6.862 -5.584 -5.381 1.00 98.38 112 VAL A O 1
ATOM 841 N N . PHE A 1 113 ? 5.432 -7.299 -5.087 1.00 98.31 113 PHE A N 1
ATOM 842 C CA . PHE A 1 113 ? 5.110 -7.018 -3.689 1.00 98.31 113 PHE A CA 1
ATOM 843 C C . PHE A 1 113 ? 6.176 -7.663 -2.806 1.00 98.31 113 PHE A C 1
ATOM 845 O O . PHE A 1 113 ? 6.293 -8.891 -2.773 1.00 98.31 113 PHE A O 1
ATOM 852 N N . SER A 1 114 ? 6.997 -6.848 -2.146 1.00 97.62 114 SER A N 1
ATOM 853 C CA . SER A 1 114 ? 8.253 -7.331 -1.551 1.00 97.62 114 SER A CA 1
ATOM 854 C C . SER A 1 114 ? 8.480 -6.931 -0.104 1.00 97.62 114 SER A C 1
ATOM 856 O O . SER A 1 114 ? 9.267 -7.580 0.579 1.00 97.62 114 SER A O 1
ATOM 858 N N . THR A 1 115 ? 7.859 -5.849 0.359 1.00 96.75 115 THR A N 1
ATOM 859 C CA . THR A 1 115 ? 8.246 -5.225 1.626 1.00 96.75 115 THR A CA 1
ATOM 860 C C . THR A 1 115 ? 7.019 -4.987 2.482 1.00 96.75 115 THR A C 1
ATOM 862 O O . THR A 1 115 ? 6.184 -4.154 2.132 1.00 96.75 115 THR A O 1
ATOM 865 N N . LEU A 1 116 ? 6.939 -5.719 3.594 1.00 97.50 116 LEU A N 1
ATOM 866 C CA . LEU A 1 116 ? 5.984 -5.474 4.665 1.00 97.50 116 LEU A CA 1
ATOM 867 C C . LEU A 1 116 ? 6.370 -4.186 5.394 1.00 97.50 116 LEU A C 1
ATOM 869 O O . LEU A 1 116 ? 7.530 -3.985 5.753 1.00 97.50 116 LEU A O 1
ATOM 873 N N . THR A 1 117 ? 5.396 -3.309 5.579 1.00 96.69 117 THR A N 1
ATOM 874 C CA . THR A 1 117 ? 5.549 -2.017 6.242 1.00 96.69 117 THR A CA 1
ATOM 875 C C . THR A 1 117 ? 4.351 -1.768 7.139 1.00 96.69 117 THR A C 1
ATOM 877 O O . THR A 1 117 ? 3.249 -2.241 6.862 1.00 96.69 117 THR A O 1
ATOM 880 N N . GLN A 1 118 ? 4.582 -1.024 8.210 1.00 97.00 118 GLN A N 1
ATOM 881 C CA . GLN A 1 118 ? 3.566 -0.664 9.185 1.00 97.00 118 GLN A CA 1
ATOM 882 C C . GLN A 1 118 ? 3.311 0.836 9.089 1.00 97.00 118 GLN A C 1
ATOM 884 O O . GLN A 1 118 ? 4.251 1.626 8.996 1.00 97.00 118 GLN A O 1
ATOM 889 N N . VAL A 1 119 ? 2.039 1.215 9.085 1.00 96.81 119 VAL A N 1
ATOM 890 C CA . VAL A 1 119 ? 1.593 2.606 9.058 1.00 96.81 119 VAL A CA 1
ATOM 891 C C . VAL A 1 119 ? 0.713 2.841 10.270 1.00 96.81 119 VAL A C 1
ATOM 893 O O . VAL A 1 119 ? -0.231 2.094 10.525 1.00 96.81 119 VAL A O 1
ATOM 896 N N . GLU A 1 120 ? 1.000 3.894 11.023 1.00 96.31 120 GLU A N 1
ATOM 897 C CA . GLU A 1 120 ? 0.152 4.270 12.145 1.00 96.31 120 GLU A CA 1
ATOM 898 C C . GLU A 1 120 ? -1.233 4.721 11.656 1.00 96.31 120 GLU A C 1
ATOM 900 O O . GLU A 1 120 ? -1.343 5.443 10.662 1.00 96.31 120 GLU A O 1
ATOM 905 N N . GLN A 1 121 ? -2.299 4.346 12.368 1.00 95.50 121 GLN A N 1
ATOM 906 C CA . GLN A 1 121 ? -3.672 4.654 11.946 1.00 95.50 121 GLN A CA 1
ATOM 907 C C . GLN A 1 121 ? -3.897 6.153 11.747 1.00 95.50 121 GLN A C 1
ATOM 909 O O . GLN A 1 121 ? -4.488 6.567 10.754 1.00 95.50 121 GLN A O 1
ATOM 914 N N . GLN A 1 122 ? -3.364 6.984 12.646 1.00 95.00 122 GLN A N 1
ATOM 915 C CA . GLN A 1 122 ? -3.469 8.435 12.541 1.00 95.00 122 GLN A CA 1
ATOM 916 C C . GLN A 1 122 ? -2.801 9.008 11.291 1.00 95.00 122 GLN A C 1
ATOM 918 O O . GLN A 1 122 ? -3.131 10.131 10.934 1.00 95.00 122 GLN A O 1
ATOM 923 N N . LEU A 1 123 ? -1.888 8.290 10.634 1.00 95.62 123 LEU A N 1
ATOM 924 C CA . LEU A 1 123 ? -1.254 8.724 9.387 1.00 95.62 123 LEU A CA 1
ATOM 925 C C . LEU A 1 123 ? -2.019 8.232 8.151 1.00 95.62 123 LEU A C 1
ATOM 927 O O . LEU A 1 123 ? -1.778 8.725 7.046 1.00 95.62 123 LEU A O 1
ATOM 931 N N . TRP A 1 124 ? -2.968 7.307 8.317 1.00 96.94 124 TRP A N 1
ATOM 932 C CA . TRP A 1 124 ? -3.805 6.787 7.241 1.00 96.94 124 TRP A CA 1
ATOM 933 C C . TRP A 1 124 ? -4.961 7.740 6.916 1.00 96.94 124 TRP A C 1
ATOM 935 O O . TRP A 1 124 ? -6.106 7.564 7.334 1.00 96.94 124 TRP A O 1
ATOM 945 N N . ARG A 1 125 ? -4.625 8.798 6.178 1.00 96.44 125 ARG A N 1
ATOM 946 C CA . ARG A 1 125 ? -5.510 9.914 5.819 1.00 96.44 125 ARG A CA 1
ATOM 947 C C . ARG A 1 125 ? -5.496 10.163 4.310 1.00 96.44 125 ARG A C 1
ATOM 949 O O . ARG A 1 125 ? -4.489 9.842 3.672 1.00 96.44 125 ARG A O 1
ATOM 956 N N . PRO A 1 126 ? -6.534 10.798 3.734 1.00 96.25 126 PRO A N 1
ATOM 957 C CA . PRO A 1 126 ? -6.587 11.103 2.298 1.00 96.25 126 PRO A CA 1
ATOM 958 C C . PRO A 1 126 ? -5.376 11.890 1.761 1.00 96.25 126 PRO A C 1
ATOM 960 O O . PRO A 1 126 ? -4.958 11.697 0.624 1.00 96.25 126 PRO A O 1
ATOM 963 N N . GLU A 1 127 ? -4.747 12.724 2.590 1.00 95.50 127 GLU A N 1
ATOM 964 C CA . GLU A 1 127 ? -3.516 13.451 2.247 1.00 95.50 127 GLU A CA 1
ATOM 965 C C . GLU A 1 127 ? -2.301 12.529 2.001 1.00 95.50 127 GLU A C 1
ATOM 967 O O . GLU A 1 127 ? -1.424 12.853 1.196 1.00 95.50 127 GLU A O 1
ATOM 972 N N . ASN A 1 128 ? -2.262 11.357 2.645 1.00 96.62 128 ASN A N 1
ATOM 973 C CA . ASN A 1 128 ? -1.128 10.428 2.624 1.00 96.62 128 ASN A CA 1
ATOM 974 C C . ASN A 1 128 ? -1.361 9.206 1.732 1.00 96.62 128 ASN A C 1
ATOM 976 O O . ASN A 1 128 ? -0.395 8.562 1.306 1.00 96.62 128 ASN A O 1
ATOM 980 N N . VAL A 1 129 ? -2.621 8.876 1.434 1.00 97.31 129 VAL A N 1
ATOM 981 C CA . VAL A 1 129 ? -2.986 7.694 0.647 1.00 97.31 129 VAL A CA 1
ATOM 982 C C . VAL A 1 129 ? -4.015 8.018 -0.431 1.00 97.31 129 VAL A C 1
ATOM 984 O O . VAL A 1 129 ? -4.952 8.774 -0.217 1.00 97.31 129 VAL A O 1
ATOM 987 N N . MET A 1 130 ? -3.872 7.388 -1.596 1.00 97.38 130 MET A N 1
ATOM 988 C CA . MET A 1 130 ? -4.864 7.438 -2.674 1.00 97.38 130 MET A CA 1
ATOM 989 C C . MET A 1 130 ? -5.272 6.021 -3.044 1.00 97.38 130 MET A C 1
ATOM 991 O O . MET A 1 130 ? -4.418 5.215 -3.412 1.00 97.38 130 MET A O 1
ATOM 995 N N . ARG A 1 131 ? -6.567 5.710 -2.956 1.00 97.44 131 ARG A N 1
ATOM 996 C CA . ARG A 1 131 ? -7.084 4.385 -3.307 1.00 97.44 131 ARG A CA 1
ATOM 997 C C . ARG A 1 131 ? -6.895 4.129 -4.801 1.00 97.44 131 ARG A C 1
ATOM 999 O O . ARG A 1 131 ? -7.323 4.928 -5.626 1.00 97.44 131 ARG A O 1
ATOM 1006 N N . LEU A 1 132 ? -6.263 3.008 -5.130 1.00 97.25 132 LEU A N 1
ATOM 1007 C CA . LEU A 1 132 ? -6.052 2.543 -6.501 1.00 97.25 132 LEU A CA 1
ATOM 1008 C C . LEU A 1 132 ? -7.083 1.489 -6.905 1.00 97.25 132 LEU A C 1
ATOM 1010 O O . LEU A 1 132 ? -7.423 1.391 -8.073 1.00 97.25 132 LEU A O 1
ATOM 1014 N N . GLY A 1 133 ? -7.587 0.706 -5.950 1.00 97.25 133 GLY A N 1
ATOM 1015 C CA . GLY A 1 133 ? -8.577 -0.333 -6.211 1.00 97.25 133 GLY A CA 1
ATOM 1016 C C . GLY A 1 133 ? -8.474 -1.474 -5.210 1.00 97.25 133 GLY A C 1
ATOM 1017 O O . GLY A 1 133 ? -8.132 -1.251 -4.051 1.00 97.25 133 GLY A O 1
ATOM 1018 N N . VAL A 1 134 ? -8.774 -2.691 -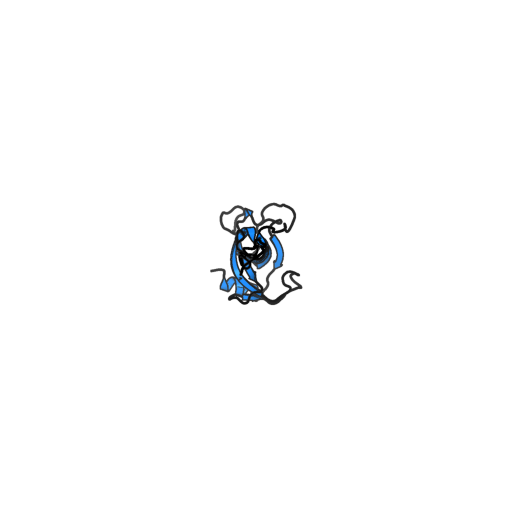5.656 1.00 98.06 134 VAL A N 1
ATOM 1019 C CA . VAL A 1 134 ? -8.699 -3.915 -4.849 1.00 98.06 134 VAL A CA 1
ATOM 1020 C C . VAL A 1 134 ? -7.798 -4.910 -5.569 1.00 98.06 134 VAL A C 1
ATOM 1022 O O . VAL A 1 134 ? -7.981 -5.140 -6.763 1.00 98.06 134 VAL A O 1
ATOM 1025 N N . LEU A 1 135 ? -6.821 -5.478 -4.860 1.00 97.62 135 LEU A N 1
ATOM 1026 C CA . LEU A 1 135 ? -6.013 -6.579 -5.371 1.00 97.62 135 LEU A CA 1
ATOM 1027 C C . LEU A 1 135 ? -6.850 -7.854 -5.308 1.00 97.62 135 LEU A C 1
ATOM 1029 O O . LEU A 1 135 ? -7.286 -8.253 -4.232 1.00 97.62 135 LEU A O 1
ATOM 1033 N N . THR A 1 136 ? -7.079 -8.488 -6.450 1.00 95.94 136 THR A N 1
ATOM 1034 C CA . THR A 1 136 ? -7.832 -9.741 -6.522 1.00 95.94 136 THR A CA 1
ATOM 1035 C C . THR A 1 136 ? -6.902 -10.949 -6.530 1.00 95.94 136 THR A C 1
ATOM 1037 O O . THR A 1 136 ? -5.680 -10.841 -6.678 1.00 95.94 136 THR A O 1
ATOM 1040 N N . ASP A 1 137 ? -7.494 -12.130 -6.401 1.00 96.38 137 ASP A N 1
ATOM 1041 C CA . ASP A 1 137 ? -6.787 -13.382 -6.626 1.00 96.38 137 ASP A CA 1
ATOM 1042 C C . ASP A 1 137 ? -6.293 -13.514 -8.078 1.00 96.38 137 ASP A C 1
ATOM 1044 O O . ASP A 1 137 ? -6.878 -12.919 -8.991 1.00 96.38 137 ASP A O 1
ATOM 1048 N N . PRO A 1 138 ? -5.195 -14.264 -8.301 1.00 97.44 138 PRO A N 1
ATOM 1049 C CA . PRO A 1 138 ? -4.461 -15.074 -7.311 1.00 97.44 138 PRO A CA 1
ATOM 1050 C C . PRO A 1 138 ? -3.478 -14.280 -6.429 1.00 97.44 138 PRO A C 1
ATOM 1052 O O . PRO A 1 138 ? -2.931 -14.821 -5.468 1.00 97.44 138 PRO A O 1
ATOM 1055 N N . TYR A 1 139 ? -3.239 -13.004 -6.739 1.00 97.88 139 TYR A N 1
ATOM 1056 C CA . TYR A 1 139 ? -2.163 -12.225 -6.125 1.00 97.88 139 TYR A CA 1
ATOM 1057 C C . TYR A 1 139 ? -2.409 -11.913 -4.651 1.00 97.88 139 TYR A C 1
ATOM 1059 O O . TYR A 1 139 ? -1.469 -11.983 -3.860 1.00 97.88 139 TYR A O 1
ATOM 1067 N N . LEU A 1 140 ? -3.650 -11.588 -4.270 1.00 98.00 140 LEU A N 1
ATOM 1068 C CA . LEU A 1 140 ? -3.978 -11.311 -2.871 1.00 98.00 140 LEU A CA 1
ATOM 1069 C C . LEU A 1 140 ? -3.704 -12.531 -1.988 1.00 98.00 140 LEU A C 1
ATOM 1071 O O . LEU A 1 140 ? -2.971 -12.413 -1.007 1.00 98.00 140 LEU A O 1
ATOM 1075 N N . SER A 1 141 ? -4.216 -13.704 -2.369 1.00 98.06 141 SER A N 1
ATOM 1076 C CA . SER A 1 141 ? -3.942 -14.956 -1.659 1.00 98.06 141 SER A CA 1
ATOM 1077 C C . SER A 1 141 ? -2.444 -15.250 -1.536 1.00 98.06 141 SER A C 1
ATOM 1079 O O . SER A 1 141 ? -1.982 -15.668 -0.475 1.00 98.06 141 SER A O 1
ATOM 1081 N N . GLU A 1 142 ? -1.652 -15.004 -2.584 1.00 98.12 142 GLU A N 1
ATOM 1082 C CA . GLU A 1 142 ? -0.206 -15.233 -2.531 1.00 98.12 142 GLU A CA 1
ATOM 1083 C C . GLU A 1 142 ? 0.519 -14.246 -1.602 1.00 98.12 142 GLU A C 1
ATOM 1085 O O . GLU A 1 142 ? 1.419 -14.649 -0.859 1.00 98.12 142 GLU A O 1
ATOM 1090 N N . VAL A 1 143 ? 0.110 -12.972 -1.599 1.00 98.19 143 VAL A N 1
ATOM 1091 C CA . VAL A 1 143 ? 0.630 -11.960 -0.670 1.00 98.19 143 VAL A CA 1
ATOM 1092 C C . VAL A 1 143 ? 0.287 -12.334 0.771 1.00 98.19 143 VAL A C 1
ATOM 1094 O O . VAL A 1 143 ? 1.187 -12.373 1.607 1.00 98.19 143 VAL A O 1
ATOM 1097 N N . LEU A 1 144 ? -0.973 -12.666 1.060 1.00 97.94 144 LEU A N 1
ATOM 1098 C CA . LEU A 1 144 ? -1.404 -13.067 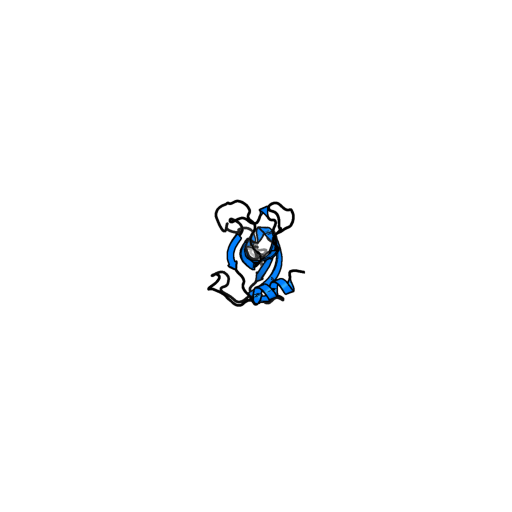2.401 1.00 97.94 144 LEU A CA 1
ATOM 1099 C C . LEU A 1 144 ? -0.643 -14.308 2.874 1.00 97.94 144 LEU A C 1
ATOM 1101 O O . LEU A 1 144 ? -0.046 -14.287 3.944 1.00 97.94 144 LEU A O 1
ATOM 1105 N N . ARG A 1 145 ? -0.552 -15.350 2.039 1.00 97.50 145 ARG A N 1
ATOM 1106 C CA . ARG A 1 145 ? 0.207 -16.572 2.353 1.00 97.50 145 ARG A CA 1
ATOM 1107 C C . ARG A 1 145 ? 1.671 -16.285 2.694 1.00 97.50 145 ARG A C 1
ATOM 1109 O O . ARG A 1 145 ? 2.271 -17.014 3.477 1.00 97.50 145 ARG A O 1
ATOM 1116 N N . ARG A 1 146 ? 2.273 -15.277 2.061 1.00 97.19 146 ARG A N 1
ATOM 1117 C CA . ARG A 1 146 ? 3.688 -14.946 2.246 1.00 97.19 146 ARG A CA 1
ATOM 1118 C C . ARG A 1 146 ? 3.951 -14.030 3.442 1.00 97.19 146 ARG A C 1
ATOM 1120 O O . ARG A 1 146 ? 5.033 -14.134 4.012 1.00 97.19 146 ARG A O 1
ATOM 1127 N N . PHE A 1 147 ? 3.032 -13.122 3.767 1.00 96.88 147 PHE A N 1
ATOM 1128 C CA . PHE A 1 147 ? 3.299 -12.013 4.690 1.00 96.88 147 PHE A CA 1
ATOM 1129 C C . PHE A 1 147 ? 2.371 -11.942 5.912 1.00 96.88 147 PHE A C 1
ATOM 1131 O O . PHE A 1 147 ? 2.721 -11.237 6.848 1.00 96.88 147 PHE A O 1
ATOM 1138 N N . ALA A 1 148 ? 1.228 -12.637 5.938 1.00 88.25 148 ALA A N 1
ATOM 1139 C CA . ALA A 1 148 ? 0.249 -12.565 7.034 1.00 88.25 148 ALA A CA 1
ATOM 1140 C C . ALA A 1 148 ? 0.500 -13.606 8.148 1.00 88.25 148 ALA A C 1
ATOM 1142 O O . ALA A 1 148 ? -0.434 -14.265 8.602 1.00 88.25 148 ALA A O 1
ATOM 1143 N N . SER A 1 149 ? 1.766 -13.801 8.529 1.00 69.75 149 SER A N 1
ATOM 1144 C CA . SER A 1 149 ? 2.202 -14.776 9.544 1.00 69.75 149 SER A CA 1
ATOM 1145 C C . SER A 1 149 ? 2.018 -14.283 10.971 1.00 69.75 149 SER A C 1
ATOM 1147 O O . SER A 1 149 ? 2.510 -13.162 11.231 1.00 69.75 149 SER A O 1
#

Organism: NCBI:txid1050105

Secondary structure (DSSP, 8-state):
-------------------------GGGGPPPSSS--------TTEEEEEETHHHHTT-SSSSEEEEEEEE--SSTT-SSPEEEEEEESS--SSEEE---TTT-GGG-S-EEEEEEEEE-GGG-STTTEEEEEEPPTTHHHHHHHHH--

Foldseek 3Di:
DDDDDDDDDDDDDPDPPPPDPDLQQPQVDQFFQDDWDFFDWDDAQWKKFFQCCQWPVSVDSDRTFIWGFHDTDPDPPDQFFTKIQTKDQDPDDAQKDAQDVVQHPRSRGTIGRHDITTGGRRCRTSRGIDTSGGHDPPRSVRRCVVPVD

pLDDT: mean 84.74, std 19.88, range [37.16, 98.56]

Radius of gyration: 24.85 Å; chains: 1; bounding box: 89×56×39 Å

Sequence (149 aa):
MQQGPSKGRSGGRAHGEMSNNRRRSHAWLATAKGEPGEPFLPKVGELYLITTTIFALGNDPGASRPGVVIVVPAEPGSRFPIEVVTRTSRKVPGVSHPADRKLSSHLDKDGVFSTLTQVEQQLWRPENVMRLGVLTDPYLSEVLRRFAS